Protein AF-A0AA51RF65-F1 (afdb_monomer_lite)

Secondary structure (DSSP, 8-state):
-HHHHHHHHHHHHHIIIII--TT-HHHHHHHHHHHHHHHHHHHHTTPPPPHHHHHHHHHHHHHHHHT------THHHHHHHHHHHHHTT--TTTS-HHHHHHTTTTTSS----HHHHHHHHHHHHTTT--GGGGG--

Foldseek 3Di:
DLVVLLVVLLVLLLCLQPPDDPVPVVVNVVSVVVNVVSVVVNVVVPDDDDPVRVVVSVVVSVVSNPPRDPPDDPVVVLVLVCVVCVVVVHHSPPDQPQRCVVVVVVVVDDPDPVVSVVVVVVVCVVDVPDPVVSNPD

Sequence (137 aa):
MKYIAVMIMGVLLITISYLTFRYESSLLIGQFLTLFALYLFLAFQKKEFSLNEIITFGILFRLLLLLLTPNLSEDVYRFLWDGKLWWEGIDAYAFLPSEIAKENILKSRVIYSTQFTQLLQHLSTIKSIDFCYWRNT

Organism: NCBI:txid3059078

Radius of gyration: 22.81 Å; chains: 1; bounding box: 46×24×64 Å

Structure (mmCIF, N/CA/C/O backbone):
data_AF-A0AA51RF65-F1
#
_entry.id   AF-A0AA51RF65-F1
#
loop_
_atom_site.group_PDB
_atom_site.id
_atom_site.type_symbol
_atom_site.label_atom_id
_atom_site.label_alt_id
_atom_site.label_comp_id
_atom_site.label_asym_id
_atom_site.label_entity_id
_atom_site.label_seq_id
_atom_site.pdbx_PDB_ins_code
_atom_site.Cartn_x
_atom_site.Cartn_y
_atom_site.Cartn_z
_atom_site.occupancy
_atom_site.B_iso_or_equiv
_atom_site.auth_seq_id
_atom_site.auth_comp_id
_atom_site.auth_asym_id
_atom_site.auth_atom_id
_atom_site.pdbx_PDB_model_num
ATOM 1 N N . MET A 1 1 ? -15.220 7.821 16.987 1.00 76.06 1 MET A N 1
ATOM 2 C CA . MET A 1 1 ? -13.736 7.809 16.937 1.00 76.06 1 MET A CA 1
ATOM 3 C C . MET A 1 1 ? -13.162 6.635 16.148 1.00 76.06 1 MET A C 1
ATOM 5 O O . MET A 1 1 ? -12.458 6.910 15.190 1.00 76.06 1 MET A O 1
ATOM 9 N N . LYS A 1 2 ? -13.471 5.358 16.463 1.00 83.00 2 LYS A N 1
ATOM 10 C CA . LYS A 1 2 ? -12.872 4.209 15.740 1.00 83.00 2 LYS A CA 1
ATOM 11 C C . LYS A 1 2 ? -13.154 4.212 14.227 1.00 83.00 2 LYS A C 1
ATOM 13 O O . LYS A 1 2 ? -12.225 4.116 13.441 1.00 83.00 2 LYS A O 1
ATOM 18 N N . TYR A 1 3 ? -14.403 4.448 13.821 1.00 88.50 3 TYR A N 1
ATOM 19 C CA . TYR A 1 3 ? -14.783 4.479 12.401 1.00 88.50 3 TYR A CA 1
ATOM 20 C C . TYR A 1 3 ? -14.183 5.656 11.625 1.00 88.50 3 TYR A C 1
ATOM 22 O O . TYR A 1 3 ? -13.891 5.516 10.446 1.00 88.50 3 TYR A O 1
ATOM 30 N N . ILE A 1 4 ? -13.948 6.793 12.290 1.00 89.62 4 ILE A N 1
ATOM 31 C CA . ILE A 1 4 ? -13.297 7.957 11.671 1.00 89.62 4 ILE A CA 1
ATOM 32 C C . ILE A 1 4 ? -11.849 7.601 11.322 1.00 89.62 4 ILE A C 1
ATOM 34 O O . ILE A 1 4 ? -11.412 7.849 10.207 1.00 89.62 4 ILE A O 1
ATOM 38 N N . ALA A 1 5 ? -11.124 6.952 12.239 1.00 89.81 5 ALA A N 1
ATOM 39 C CA . ALA A 1 5 ? -9.766 6.487 11.965 1.00 89.81 5 ALA A CA 1
ATOM 40 C C . ALA A 1 5 ? -9.731 5.455 10.823 1.00 89.81 5 ALA A C 1
ATOM 42 O O . ALA A 1 5 ? -8.893 5.567 9.936 1.00 89.81 5 ALA A O 1
ATOM 43 N N . VAL A 1 6 ? -10.680 4.510 10.790 1.00 91.44 6 VAL A N 1
ATOM 44 C CA . VAL A 1 6 ? -10.806 3.534 9.688 1.00 91.44 6 VAL A CA 1
ATOM 45 C C . VAL A 1 6 ? -11.099 4.226 8.351 1.00 91.44 6 VAL A C 1
ATOM 47 O O . VAL A 1 6 ? -10.500 3.875 7.338 1.00 91.44 6 VAL A O 1
ATOM 50 N N . MET A 1 7 ? -11.963 5.244 8.337 1.00 92.00 7 MET A N 1
ATOM 51 C CA . MET A 1 7 ? -12.232 6.038 7.135 1.00 92.00 7 MET A CA 1
ATOM 52 C C . MET A 1 7 ? -10.971 6.769 6.651 1.00 92.00 7 MET A C 1
ATOM 54 O O . MET A 1 7 ? -10.658 6.708 5.465 1.00 92.00 7 MET A O 1
ATOM 58 N N . ILE A 1 8 ? -10.218 7.404 7.558 1.00 93.19 8 ILE A N 1
ATOM 59 C CA . ILE A 1 8 ? -8.952 8.079 7.226 1.00 93.19 8 ILE A CA 1
ATOM 60 C C . ILE A 1 8 ? -7.940 7.077 6.655 1.00 93.19 8 ILE A C 1
ATOM 62 O O . ILE A 1 8 ? -7.291 7.374 5.655 1.00 93.19 8 ILE A O 1
ATOM 66 N N . MET A 1 9 ? -7.838 5.875 7.233 1.00 92.69 9 MET A N 1
ATOM 67 C CA . MET A 1 9 ? -6.989 4.809 6.689 1.00 92.69 9 MET A CA 1
ATOM 68 C C . MET A 1 9 ? -7.407 4.418 5.267 1.00 92.69 9 MET A C 1
ATOM 70 O O . MET A 1 9 ? -6.546 4.258 4.407 1.00 92.69 9 MET A O 1
ATOM 74 N N . GLY A 1 10 ? -8.712 4.315 4.999 1.00 92.38 10 GLY A N 1
ATOM 75 C CA . GLY A 1 10 ? -9.233 4.055 3.656 1.00 92.38 10 GLY A CA 1
ATOM 76 C C . GLY A 1 10 ? -8.850 5.141 2.649 1.00 92.38 10 GLY A C 1
ATOM 77 O O . GLY A 1 10 ? -8.385 4.825 1.557 1.00 92.38 10 GLY A O 1
ATOM 78 N N . VAL A 1 11 ? -8.972 6.416 3.031 1.00 92.50 11 VAL A N 1
ATOM 79 C CA . VAL A 1 11 ? -8.550 7.546 2.185 1.00 92.50 11 VAL A CA 1
ATOM 80 C C . VAL A 1 11 ? -7.047 7.489 1.914 1.00 92.50 11 VAL A C 1
ATOM 82 O O . VAL A 1 11 ? -6.645 7.591 0.760 1.00 92.50 11 VAL A O 1
ATOM 85 N N . LEU A 1 12 ? -6.222 7.254 2.938 1.00 92.62 12 LEU A N 1
ATOM 86 C CA . LEU A 1 12 ? -4.769 7.130 2.779 1.00 92.62 12 LEU A CA 1
ATOM 87 C C . LEU A 1 12 ? -4.376 5.958 1.869 1.00 92.62 12 LEU A C 1
ATOM 89 O O . LEU A 1 12 ? -3.467 6.088 1.052 1.00 92.62 12 LEU A O 1
ATOM 93 N N . LEU A 1 13 ? -5.079 4.825 1.963 1.00 91.62 13 LEU A N 1
ATOM 94 C CA . LEU A 1 13 ? -4.869 3.687 1.065 1.00 91.62 13 LEU A CA 1
ATOM 95 C C . LEU A 1 13 ? -5.178 4.055 -0.390 1.00 91.62 13 LEU A C 1
ATOM 97 O O . LEU A 1 13 ? -4.408 3.696 -1.281 1.00 91.62 13 LEU A O 1
ATOM 101 N N . ILE A 1 14 ? -6.253 4.807 -0.638 1.00 90.06 14 ILE A N 1
ATOM 102 C CA . ILE A 1 14 ? -6.584 5.310 -1.978 1.00 90.06 14 ILE A CA 1
ATOM 103 C C . ILE A 1 14 ? -5.501 6.281 -2.465 1.00 90.06 14 ILE A C 1
ATOM 105 O O . ILE A 1 14 ? -5.027 6.137 -3.590 1.00 90.06 14 ILE A O 1
ATOM 109 N N . THR A 1 15 ? -5.058 7.234 -1.638 1.00 90.31 15 THR A N 1
ATOM 110 C CA . THR A 1 15 ? -4.041 8.209 -2.065 1.00 90.31 15 THR A CA 1
ATOM 111 C C . THR A 1 15 ? -2.717 7.530 -2.404 1.00 90.31 15 THR A C 1
ATOM 113 O O . THR A 1 15 ? -2.166 7.802 -3.467 1.00 90.31 15 THR A O 1
ATOM 116 N N . ILE A 1 16 ? -2.252 6.594 -1.564 1.00 90.25 16 ILE A N 1
ATOM 117 C CA . ILE A 1 16 ? -1.022 5.822 -1.815 1.00 90.25 16 ILE A CA 1
ATOM 118 C C . ILE A 1 16 ? -1.136 5.048 -3.129 1.00 90.25 16 ILE A C 1
ATOM 120 O O . ILE A 1 16 ? -0.175 4.963 -3.886 1.00 90.25 16 ILE A O 1
ATOM 124 N N . SER A 1 17 ? -2.308 4.473 -3.392 1.00 86.25 17 SER A N 1
ATOM 125 C CA . SER A 1 17 ? -2.476 3.560 -4.517 1.00 86.25 17 SER A CA 1
ATOM 126 C C . SER A 1 17 ? -2.656 4.271 -5.859 1.00 86.25 17 SER A C 1
ATOM 128 O O . SER A 1 17 ? -2.125 3.804 -6.863 1.00 86.25 17 SER A O 1
ATOM 130 N N . TYR A 1 18 ? -3.398 5.383 -5.890 1.00 84.56 18 TYR A N 1
ATOM 131 C CA . TYR A 1 18 ? -3.782 6.055 -7.139 1.00 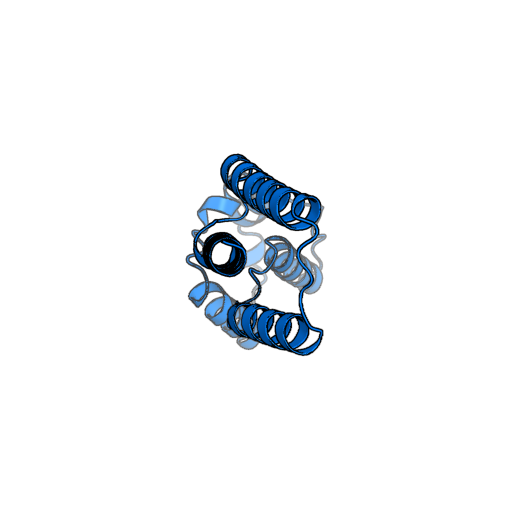84.56 18 TYR A CA 1
ATOM 132 C C . TYR A 1 18 ? -3.039 7.366 -7.401 1.00 84.56 18 TYR A C 1
ATOM 134 O O . TYR A 1 18 ? -2.865 7.735 -8.559 1.00 84.56 18 TYR A O 1
ATOM 142 N N . LEU A 1 19 ? -2.641 8.093 -6.353 1.00 84.94 19 LEU A N 1
ATOM 143 C CA . LEU A 1 19 ? -2.134 9.463 -6.485 1.00 84.94 19 LEU A CA 1
ATOM 144 C C . LEU A 1 19 ? -0.634 9.578 -6.219 1.00 84.94 19 LEU A C 1
ATOM 146 O O . LEU A 1 19 ? -0.022 10.552 -6.646 1.00 84.94 19 LEU A O 1
ATOM 150 N N . THR A 1 20 ? -0.037 8.616 -5.519 1.00 85.12 20 THR A N 1
ATOM 151 C CA . THR A 1 20 ? 1.375 8.683 -5.142 1.00 85.12 20 THR A CA 1
ATOM 152 C C . THR A 1 20 ? 2.228 7.810 -6.053 1.00 85.12 20 THR A C 1
ATOM 154 O O . THR A 1 20 ? 2.101 6.586 -6.098 1.00 85.12 20 THR A O 1
ATOM 157 N N . PHE A 1 21 ? 3.138 8.450 -6.785 1.00 82.31 21 PHE A N 1
ATOM 158 C CA . PHE A 1 21 ? 4.095 7.747 -7.627 1.00 82.31 21 PHE A CA 1
ATOM 159 C C . PHE A 1 21 ? 5.197 7.079 -6.798 1.00 82.31 21 PHE A C 1
ATOM 161 O O . PHE A 1 21 ? 5.626 7.585 -5.763 1.00 82.31 21 PHE A O 1
ATOM 168 N N . ARG A 1 22 ? 5.713 5.947 -7.295 1.00 77.19 22 ARG A N 1
ATOM 169 C CA . ARG A 1 22 ? 6.734 5.137 -6.603 1.00 77.19 22 ARG A CA 1
ATOM 170 C C . ARG A 1 22 ? 8.058 5.864 -6.354 1.00 77.19 22 ARG A C 1
ATOM 172 O O . ARG A 1 22 ? 8.760 5.501 -5.421 1.00 77.19 22 ARG A O 1
ATOM 179 N N . TYR A 1 23 ? 8.403 6.851 -7.181 1.00 81.50 23 TYR A N 1
ATOM 180 C CA . TYR A 1 23 ? 9.652 7.603 -7.039 1.00 81.50 23 TYR A CA 1
ATOM 181 C C . TYR A 1 23 ? 9.577 8.682 -5.944 1.00 81.50 23 TYR A C 1
ATOM 183 O O . TYR A 1 23 ? 10.611 9.191 -5.517 1.00 81.50 23 TYR A O 1
ATOM 191 N N . GLU A 1 24 ? 8.380 9.025 -5.450 1.00 84.88 24 GLU A N 1
ATOM 192 C CA . GLU A 1 24 ? 8.193 9.999 -4.368 1.00 84.88 24 GLU A CA 1
ATOM 193 C C . GLU A 1 24 ? 8.384 9.343 -2.992 1.00 84.88 24 GLU A C 1
ATOM 195 O O . GLU A 1 24 ? 7.503 9.353 -2.128 1.00 84.88 24 GLU A O 1
ATOM 200 N N . SER A 1 25 ? 9.565 8.759 -2.779 1.00 86.19 25 SER A N 1
ATOM 201 C CA . SER A 1 25 ? 9.889 7.942 -1.603 1.00 86.19 25 SER A CA 1
ATOM 202 C C . SER A 1 25 ? 9.616 8.657 -0.278 1.00 86.19 25 SER A C 1
ATOM 204 O O . SER A 1 25 ? 9.086 8.051 0.649 1.00 86.19 25 SER A O 1
ATOM 206 N N . SER A 1 26 ? 9.914 9.957 -0.185 1.00 91.62 26 SER A N 1
ATOM 207 C CA . SER A 1 26 ? 9.662 10.749 1.027 1.00 91.62 26 SER A CA 1
ATOM 208 C C . SER A 1 26 ? 8.171 10.839 1.365 1.00 91.62 26 SER A C 1
ATOM 210 O O . SER A 1 26 ? 7.792 10.688 2.529 1.00 91.62 26 SER A O 1
ATOM 212 N N . LEU A 1 27 ? 7.319 11.047 0.354 1.00 91.06 27 LEU A N 1
ATOM 213 C CA . LEU A 1 27 ? 5.869 11.120 0.532 1.00 91.06 27 LEU A CA 1
ATOM 214 C C . LEU A 1 27 ? 5.299 9.751 0.918 1.00 91.06 27 LEU A C 1
ATOM 216 O O . LEU A 1 27 ? 4.518 9.663 1.866 1.00 91.06 27 LEU A O 1
ATOM 220 N N . LEU A 1 28 ? 5.754 8.685 0.253 1.00 90.75 28 LEU A N 1
ATOM 221 C CA . LEU A 1 28 ? 5.362 7.307 0.564 1.00 90.75 28 LEU A CA 1
ATOM 222 C C . LEU A 1 28 ? 5.703 6.922 2.004 1.00 90.75 28 LEU A C 1
ATOM 224 O O . LEU A 1 28 ? 4.855 6.382 2.714 1.00 90.75 28 LEU A O 1
ATOM 228 N N . ILE A 1 29 ? 6.919 7.239 2.459 1.00 94.50 29 ILE A N 1
ATOM 229 C CA . ILE A 1 29 ? 7.337 6.989 3.843 1.00 94.50 29 ILE A CA 1
ATOM 230 C C . ILE A 1 29 ? 6.429 7.752 4.813 1.00 94.50 29 ILE A C 1
ATOM 232 O O . ILE A 1 29 ? 5.937 7.163 5.774 1.00 94.50 29 ILE A O 1
ATOM 236 N N . GLY A 1 30 ? 6.150 9.033 4.551 1.00 95.94 30 GLY A N 1
ATOM 237 C CA . GLY A 1 30 ? 5.263 9.840 5.394 1.00 95.94 30 GLY A CA 1
ATOM 238 C C . GLY A 1 30 ? 3.843 9.270 5.494 1.00 95.94 30 GLY A C 1
ATOM 239 O O . GLY A 1 30 ? 3.290 9.142 6.591 1.00 95.94 30 GLY A O 1
ATOM 240 N N . GLN A 1 31 ? 3.262 8.869 4.363 1.00 94.00 31 GLN A N 1
ATOM 241 C CA . GLN A 1 31 ? 1.933 8.253 4.313 1.00 94.00 31 GLN A CA 1
ATOM 242 C C . GLN A 1 31 ? 1.906 6.894 5.030 1.00 94.00 31 GLN A C 1
ATOM 244 O O . GLN A 1 31 ? 0.971 6.613 5.783 1.00 94.00 31 GLN A O 1
ATOM 249 N N . PHE A 1 32 ? 2.949 6.075 4.864 1.00 93.88 32 PHE A N 1
ATOM 250 C CA . PHE A 1 32 ? 3.066 4.778 5.531 1.00 93.88 32 PHE A CA 1
ATOM 251 C C . PHE A 1 32 ? 3.220 4.922 7.050 1.00 93.88 32 PHE A C 1
ATOM 253 O O . PHE A 1 32 ? 2.529 4.242 7.810 1.00 93.88 32 PHE A O 1
ATOM 260 N N . LEU A 1 33 ? 4.058 5.856 7.511 1.00 96.81 33 LEU A N 1
ATOM 261 C CA . LEU A 1 33 ? 4.195 6.176 8.935 1.00 96.81 33 LEU A CA 1
ATOM 262 C C . LEU A 1 33 ? 2.878 6.684 9.528 1.00 96.81 33 LEU A C 1
ATOM 264 O O . LEU A 1 33 ? 2.527 6.317 10.648 1.00 96.81 33 LEU A O 1
ATOM 268 N N . THR A 1 34 ? 2.117 7.472 8.765 1.00 95.38 34 THR A N 1
ATOM 269 C CA . THR A 1 34 ? 0.798 7.957 9.190 1.00 95.38 34 THR A CA 1
ATOM 270 C C . THR A 1 34 ? -0.197 6.804 9.344 1.00 95.38 34 THR A C 1
ATOM 272 O O . THR A 1 34 ? -0.889 6.719 10.361 1.00 95.38 34 THR A O 1
ATOM 275 N N . LEU A 1 35 ? -0.242 5.871 8.386 1.00 94.75 35 LEU A N 1
ATOM 276 C CA . LEU A 1 35 ? -1.049 4.651 8.498 1.00 94.75 35 LEU A CA 1
ATOM 277 C C . LEU A 1 35 ? -0.650 3.814 9.717 1.00 94.75 35 LEU A C 1
ATOM 279 O O . LEU A 1 35 ? -1.518 3.347 10.458 1.00 94.75 35 LEU A O 1
ATOM 283 N N . PHE A 1 36 ? 0.653 3.662 9.954 1.00 95.06 36 PHE A N 1
ATOM 284 C CA . PHE A 1 36 ? 1.164 2.918 11.100 1.00 95.06 36 PHE A CA 1
ATOM 285 C C . PHE A 1 36 ? 0.791 3.584 12.433 1.00 95.06 36 PHE A C 1
ATOM 287 O O . PHE A 1 36 ? 0.340 2.910 13.359 1.00 95.06 36 PHE A O 1
ATOM 294 N N . ALA A 1 37 ? 0.888 4.911 12.520 1.00 94.44 37 ALA A N 1
ATOM 295 C CA . ALA A 1 37 ? 0.467 5.666 13.696 1.00 94.44 37 ALA A CA 1
ATOM 296 C C . ALA A 1 37 ? -1.043 5.525 13.970 1.00 94.44 37 ALA A C 1
ATOM 298 O O . ALA A 1 37 ? -1.441 5.329 15.119 1.00 94.44 37 ALA A O 1
ATOM 299 N N . LEU A 1 38 ? -1.887 5.559 12.930 1.00 92.56 38 LEU A N 1
ATOM 300 C CA . LEU A 1 38 ? -3.335 5.335 13.056 1.00 92.56 38 LEU A CA 1
ATOM 301 C C . LEU A 1 38 ? -3.664 3.912 13.522 1.00 92.56 38 LEU A C 1
ATOM 303 O O . LEU A 1 38 ? -4.545 3.730 14.367 1.00 92.56 38 LEU A O 1
ATOM 307 N N . TYR A 1 39 ? -2.934 2.916 13.016 1.00 91.31 39 TYR A N 1
ATOM 308 C CA . TYR A 1 39 ? -3.033 1.538 13.489 1.00 91.31 39 TYR A CA 1
ATOM 309 C C . TYR A 1 39 ? -2.697 1.435 14.984 1.00 91.31 39 TYR A C 1
ATOM 311 O O . TYR A 1 39 ? -3.501 0.904 15.753 1.00 91.31 39 TYR A O 1
ATOM 319 N N . LEU A 1 40 ? -1.562 1.999 15.417 1.00 93.00 40 LEU A N 1
ATOM 320 C CA . LEU A 1 40 ? -1.174 2.003 16.830 1.00 93.00 40 LEU A CA 1
ATOM 321 C C . LEU A 1 40 ? -2.215 2.716 17.699 1.00 93.00 40 LEU A C 1
ATOM 323 O O . LEU A 1 40 ? -2.610 2.196 18.741 1.00 93.00 40 LEU A O 1
ATOM 327 N N . PHE A 1 41 ? -2.721 3.867 17.254 1.00 91.12 41 PHE A N 1
ATOM 328 C CA . PHE A 1 41 ? -3.771 4.606 17.955 1.00 91.12 41 PHE A CA 1
ATOM 329 C C . PHE A 1 41 ? -5.041 3.767 18.172 1.00 91.12 41 PHE A C 1
ATOM 331 O O . PHE A 1 41 ? -5.638 3.814 19.250 1.00 91.12 41 PHE A O 1
ATOM 338 N N . LEU A 1 42 ? -5.455 2.980 17.175 1.00 89.19 42 LEU A N 1
ATOM 339 C CA . LEU A 1 42 ? -6.587 2.061 17.308 1.00 89.19 42 LEU A CA 1
ATOM 340 C C . LEU A 1 42 ? -6.271 0.882 18.235 1.00 89.19 42 LEU A C 1
ATOM 342 O O . LEU A 1 42 ? -7.112 0.538 19.069 1.00 89.19 42 LEU A O 1
ATOM 346 N N . ALA A 1 43 ? -5.064 0.318 18.144 1.00 88.38 43 ALA A N 1
ATOM 347 C CA . ALA A 1 43 ? -4.615 -0.781 18.997 1.00 88.38 43 ALA A CA 1
ATOM 348 C C . ALA A 1 43 ? -4.581 -0.384 20.486 1.00 88.38 43 ALA A C 1
ATOM 350 O O . ALA A 1 43 ? -5.054 -1.132 21.343 1.00 88.38 43 ALA A O 1
ATOM 351 N N . PHE A 1 44 ? -4.109 0.826 20.805 1.00 89.12 44 PHE A N 1
ATOM 352 C CA . PHE A 1 44 ? -4.041 1.318 22.185 1.00 89.12 44 PHE A CA 1
ATOM 353 C C . PHE A 1 44 ? -5.406 1.630 22.804 1.00 89.12 44 PHE A C 1
ATOM 355 O O . PHE A 1 44 ? -5.541 1.575 24.025 1.00 89.12 44 PHE A O 1
ATOM 362 N N . GLN A 1 45 ? -6.438 1.908 22.001 1.00 84.12 45 GLN A N 1
ATOM 363 C CA . GLN A 1 45 ? -7.778 2.153 22.540 1.00 84.12 45 GLN A CA 1
ATOM 364 C C . GLN A 1 45 ? -8.468 0.892 23.075 1.00 84.12 45 GLN A C 1
ATOM 366 O O . GLN A 1 45 ? -9.535 1.029 23.673 1.00 84.12 45 GLN A O 1
ATOM 371 N N . LYS A 1 46 ? -7.898 -0.311 22.868 1.00 72.38 46 LYS A N 1
ATOM 372 C CA . LYS A 1 46 ? -8.483 -1.609 23.269 1.00 72.38 46 LYS A CA 1
ATOM 373 C C . LYS A 1 46 ? -9.968 -1.735 22.896 1.00 72.38 46 LYS A C 1
ATOM 375 O O . LYS A 1 46 ? -10.752 -2.359 23.603 1.00 72.38 46 LYS A O 1
ATOM 380 N N . LYS A 1 47 ? -10.376 -1.085 21.804 1.00 70.31 47 LYS A N 1
ATOM 381 C CA . LYS A 1 47 ? -11.757 -1.124 21.333 1.00 70.31 47 LYS A CA 1
ATOM 382 C C . LYS A 1 47 ? -11.939 -2.380 20.520 1.00 70.31 47 LYS A C 1
ATOM 384 O O . LYS A 1 47 ? -11.262 -2.565 19.512 1.00 70.31 47 LYS A O 1
ATOM 389 N N . GLU A 1 48 ? -12.878 -3.203 20.947 1.00 79.38 48 GLU A N 1
ATOM 390 C CA . GLU A 1 48 ? -13.191 -4.413 20.217 1.00 79.38 48 GLU A CA 1
ATOM 391 C C . GLU A 1 48 ? -13.881 -4.060 18.895 1.00 79.38 48 GLU A C 1
ATOM 393 O O . GLU A 1 48 ? -14.798 -3.224 18.811 1.00 79.38 48 GLU A O 1
ATOM 398 N N . PHE A 1 49 ? -13.369 -4.675 17.836 1.00 84.62 49 PHE A N 1
ATOM 399 C CA . PHE A 1 49 ? -14.062 -4.788 16.570 1.00 84.62 49 PHE A CA 1
ATOM 400 C C . PHE A 1 49 ? -14.745 -6.147 16.553 1.00 84.62 49 PHE A C 1
ATOM 402 O O . PHE A 1 49 ? -14.124 -7.163 16.864 1.00 84.62 49 PHE A O 1
ATOM 409 N N . SER A 1 50 ? -16.020 -6.170 16.182 1.00 89.62 50 SER A N 1
ATOM 410 C CA . SER A 1 50 ? -16.689 -7.442 15.920 1.00 89.62 50 SER A CA 1
ATOM 411 C C . SER A 1 50 ? -16.079 -8.100 14.678 1.00 89.62 50 SER A C 1
ATOM 413 O O . SER A 1 50 ? -15.620 -7.414 13.761 1.00 89.62 50 SER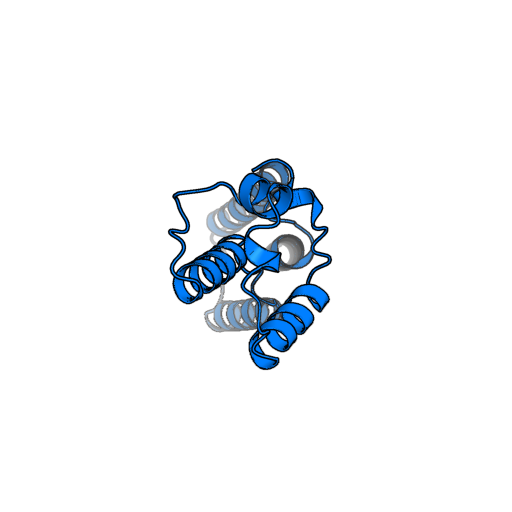 A O 1
ATOM 415 N N . LEU A 1 51 ? -16.111 -9.433 14.605 1.00 90.12 51 LEU A N 1
ATOM 416 C CA . LEU A 1 51 ? -15.627 -10.161 13.424 1.00 90.12 51 LEU A CA 1
ATOM 417 C C . LEU A 1 51 ? -16.310 -9.684 12.133 1.00 90.12 51 LEU A C 1
ATOM 419 O O . LEU A 1 51 ? -15.647 -9.521 11.110 1.00 90.12 51 LEU A O 1
ATOM 423 N N . ASN A 1 52 ? -17.607 -9.376 12.200 1.00 92.69 52 ASN A N 1
ATOM 424 C CA . ASN A 1 52 ? -18.366 -8.856 11.063 1.00 92.69 52 ASN A CA 1
ATOM 425 C C . ASN A 1 52 ? -17.826 -7.502 10.579 1.00 92.69 52 ASN A C 1
ATOM 427 O O . ASN A 1 52 ? -17.718 -7.288 9.372 1.00 92.69 52 ASN A O 1
ATOM 431 N N . GLU A 1 53 ? -17.447 -6.601 11.493 1.00 90.88 53 GLU A N 1
ATOM 432 C CA . GLU A 1 53 ? -16.832 -5.316 11.135 1.00 90.88 53 GLU A CA 1
ATOM 433 C C . GLU A 1 53 ? -15.488 -5.528 10.432 1.00 90.88 53 GLU A C 1
ATOM 435 O O . GLU A 1 53 ? -15.245 -4.927 9.388 1.00 90.88 53 GLU A O 1
ATOM 440 N N . ILE A 1 54 ? -14.635 -6.409 10.965 1.00 90.00 54 ILE A N 1
ATOM 441 C CA . ILE A 1 54 ? -13.309 -6.692 10.395 1.00 90.00 54 ILE A CA 1
ATOM 442 C C . ILE A 1 54 ? -13.444 -7.251 8.976 1.00 90.00 54 ILE A C 1
ATOM 444 O O . ILE A 1 54 ? -12.776 -6.772 8.060 1.00 90.00 54 ILE A O 1
ATOM 448 N N . ILE A 1 55 ? -14.338 -8.224 8.781 1.00 93.94 55 ILE A N 1
ATOM 449 C CA . ILE A 1 55 ? -14.596 -8.823 7.466 1.00 93.94 55 ILE A CA 1
ATOM 450 C C . ILE A 1 55 ? -15.139 -7.768 6.497 1.00 93.94 55 ILE A C 1
ATOM 452 O O . ILE A 1 55 ? -14.644 -7.656 5.377 1.00 93.94 55 ILE A O 1
ATOM 456 N N . THR A 1 56 ? -16.105 -6.957 6.934 1.00 94.12 56 THR A N 1
ATOM 457 C CA . THR A 1 56 ? -16.712 -5.914 6.093 1.00 94.12 56 THR A CA 1
ATOM 458 C C . THR A 1 56 ? -15.673 -4.891 5.635 1.00 94.12 56 THR A C 1
ATOM 460 O O . THR A 1 56 ? -15.570 -4.616 4.439 1.00 94.12 56 THR A O 1
ATOM 463 N N . PHE A 1 57 ? -14.855 -4.364 6.552 1.00 91.75 57 PHE A N 1
ATOM 464 C CA . PHE A 1 57 ? -13.801 -3.410 6.197 1.00 91.75 57 PHE A CA 1
ATOM 465 C C . PHE A 1 57 ? -12.700 -4.049 5.347 1.00 91.75 57 PHE A C 1
ATOM 467 O O . PHE A 1 57 ? -12.228 -3.422 4.401 1.00 91.75 57 PHE A O 1
ATOM 474 N N . GLY A 1 58 ? -12.332 -5.302 5.627 1.00 90.06 58 GLY A N 1
ATOM 475 C CA . GLY A 1 58 ? -11.365 -6.047 4.825 1.00 90.06 58 GLY A CA 1
ATOM 476 C C . GLY A 1 58 ? -11.819 -6.216 3.375 1.00 90.06 58 GLY A C 1
ATOM 477 O O . GLY A 1 58 ? -11.039 -5.966 2.457 1.00 90.06 58 GLY A O 1
ATOM 478 N N . ILE A 1 59 ? -13.090 -6.572 3.157 1.00 93.69 59 ILE A N 1
ATOM 479 C CA . ILE A 1 59 ? -13.670 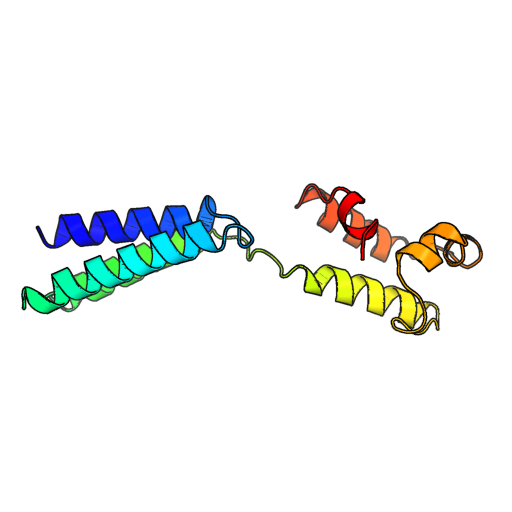-6.673 1.811 1.00 93.69 59 ILE A CA 1
ATOM 480 C C . ILE A 1 59 ? -13.701 -5.296 1.143 1.00 93.69 59 ILE A C 1
ATOM 482 O O . ILE A 1 59 ? -13.230 -5.174 0.015 1.00 93.69 59 ILE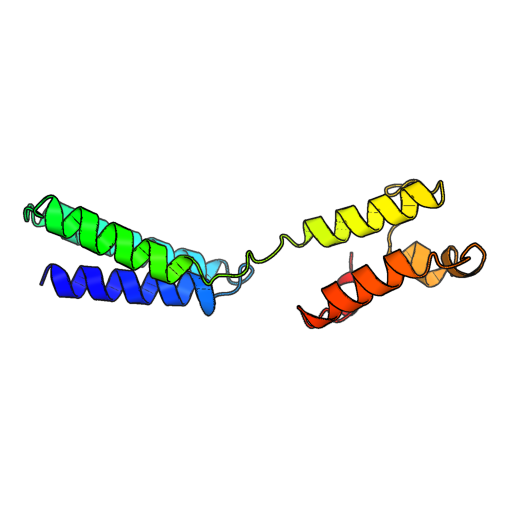 A O 1
ATOM 486 N N . LEU A 1 60 ? -14.183 -4.255 1.831 1.00 92.00 60 LEU A N 1
ATOM 487 C CA . LEU A 1 60 ? -14.241 -2.895 1.283 1.00 92.00 60 LEU A CA 1
ATOM 488 C C . LEU A 1 60 ? -12.866 -2.391 0.835 1.00 92.00 60 LEU A C 1
ATOM 490 O O . LEU A 1 60 ? -12.719 -1.946 -0.301 1.00 92.00 60 LEU A O 1
ATOM 494 N N . PHE A 1 61 ? -11.845 -2.508 1.686 1.00 90.12 61 PHE A N 1
ATOM 495 C CA . PHE A 1 61 ? -10.483 -2.118 1.321 1.00 90.12 61 PHE A CA 1
ATOM 496 C C . PHE A 1 61 ? -9.947 -2.938 0.156 1.00 90.12 61 PHE A C 1
ATOM 498 O O . PHE A 1 61 ? -9.276 -2.390 -0.713 1.00 90.12 61 PHE A O 1
ATOM 505 N N . ARG A 1 62 ? -10.282 -4.227 0.076 1.00 87.56 62 ARG A N 1
ATOM 506 C CA . ARG A 1 62 ? -9.852 -5.057 -1.048 1.00 87.56 62 ARG A CA 1
ATOM 507 C C . ARG A 1 62 ? -10.508 -4.632 -2.356 1.00 87.56 62 ARG A C 1
ATOM 509 O O . ARG A 1 62 ? -9.810 -4.531 -3.357 1.00 87.56 62 ARG A O 1
ATOM 516 N N . LEU A 1 63 ? -11.803 -4.321 -2.336 1.00 88.88 63 LEU A N 1
ATOM 517 C CA . LEU A 1 63 ? -12.527 -3.811 -3.502 1.00 88.88 63 LEU A CA 1
ATOM 518 C C . LEU A 1 63 ? -11.954 -2.475 -3.994 1.00 88.88 63 LEU A C 1
ATOM 520 O O . LEU A 1 63 ? -11.796 -2.301 -5.199 1.00 88.88 63 LEU A O 1
ATOM 524 N N . LEU A 1 64 ? -11.567 -1.573 -3.083 1.00 85.31 64 LEU A N 1
ATOM 525 C CA . LEU A 1 64 ? -10.915 -0.303 -3.442 1.00 85.31 64 LEU A CA 1
ATOM 526 C C . LEU A 1 64 ? -9.594 -0.504 -4.202 1.00 85.31 64 LEU A C 1
ATOM 528 O O . LEU A 1 64 ? -9.218 0.341 -5.016 1.00 85.31 64 LEU A O 1
ATOM 532 N N . LEU A 1 65 ? -8.903 -1.620 -3.952 1.00 82.25 65 LEU A N 1
ATOM 533 C CA . LEU A 1 65 ? -7.624 -1.947 -4.578 1.00 82.25 65 LEU A CA 1
ATOM 534 C C . LEU A 1 65 ? -7.761 -2.775 -5.870 1.00 82.25 65 LEU A C 1
ATOM 536 O O . LEU A 1 65 ? -6.801 -2.861 -6.628 1.00 82.25 65 LEU A O 1
ATOM 540 N N . LEU A 1 66 ? -8.917 -3.386 -6.156 1.00 81.62 66 LEU A N 1
ATOM 541 C CA . LEU A 1 66 ? -9.079 -4.270 -7.326 1.00 81.62 66 LEU A CA 1
ATOM 542 C C . LEU A 1 66 ? -8.968 -3.545 -8.672 1.00 81.62 66 LEU A C 1
ATOM 544 O O . LEU A 1 66 ? -8.608 -4.167 -9.666 1.00 81.62 66 LEU A O 1
ATOM 548 N N . LEU A 1 67 ? -9.280 -2.249 -8.709 1.00 74.06 67 LEU A N 1
ATOM 549 C CA . LEU A 1 67 ? -9.220 -1.438 -9.929 1.00 74.06 67 LEU A CA 1
ATOM 550 C C . LEU A 1 67 ? -7.821 -0.865 -10.197 1.00 74.06 67 LEU A C 1
ATOM 552 O O . LEU A 1 67 ? -7.631 -0.145 -11.175 1.00 74.06 67 LEU A O 1
ATOM 556 N N . LEU A 1 68 ? -6.837 -1.178 -9.350 1.00 69.44 68 LEU A N 1
ATOM 557 C CA . LEU A 1 68 ? -5.461 -0.761 -9.574 1.00 69.44 68 LEU A CA 1
ATOM 558 C C . LEU A 1 68 ? -4.842 -1.619 -10.665 1.00 69.44 68 LEU A C 1
ATOM 560 O O . LEU A 1 68 ? -4.527 -2.794 -10.462 1.00 69.44 68 LEU A O 1
ATOM 564 N N . THR A 1 69 ? -4.596 -1.000 -11.813 1.00 64.50 69 THR A N 1
ATOM 565 C CA . THR A 1 69 ? -3.666 -1.544 -12.793 1.00 64.50 69 THR A CA 1
ATOM 566 C C . THR A 1 69 ? -2.317 -1.704 -12.092 1.00 64.50 69 THR A C 1
ATOM 568 O O . THR A 1 69 ? -1.814 -0.726 -11.525 1.00 64.50 69 THR A O 1
ATOM 571 N N . PRO A 1 70 ? -1.709 -2.904 -12.079 1.00 58.38 70 PRO A N 1
ATOM 572 C CA . PRO A 1 70 ? -0.396 -3.066 -11.485 1.00 58.38 70 PRO A CA 1
ATOM 573 C C . PRO A 1 70 ? 0.542 -2.101 -12.200 1.00 58.38 70 PRO A C 1
ATOM 575 O O . PRO A 1 70 ? 0.715 -2.178 -13.415 1.00 58.38 70 PRO A O 1
ATOM 578 N N . ASN A 1 71 ? 1.119 -1.157 -11.456 1.00 59.41 71 ASN A N 1
ATOM 579 C CA . ASN A 1 71 ? 2.155 -0.293 -11.994 1.00 59.41 71 ASN A CA 1
ATOM 580 C C . ASN A 1 71 ? 3.327 -1.227 -12.332 1.00 59.41 71 ASN A C 1
ATOM 582 O O . ASN A 1 71 ? 4.032 -1.694 -11.427 1.00 59.41 71 ASN A O 1
ATOM 586 N N . LEU A 1 72 ? 3.422 -1.625 -13.608 1.00 58.22 72 LEU A N 1
ATOM 587 C CA . LEU A 1 72 ? 4.462 -2.519 -14.105 1.00 58.22 72 LEU A CA 1
ATOM 588 C C . LEU A 1 72 ? 5.793 -1.968 -13.609 1.00 58.22 72 LEU A C 1
ATOM 590 O O . LEU A 1 72 ? 6.053 -0.768 -13.751 1.00 58.22 72 LEU A O 1
ATOM 594 N N . SER A 1 73 ? 6.599 -2.832 -12.985 1.00 65.50 73 SER A N 1
ATOM 595 C CA . SER A 1 73 ? 7.976 -2.452 -12.689 1.00 65.50 73 SER A CA 1
ATOM 596 C C . SER A 1 73 ? 8.628 -2.000 -13.990 1.00 65.50 73 SER A C 1
ATOM 598 O O . SER A 1 73 ? 8.361 -2.570 -15.053 1.00 65.50 73 SER A O 1
ATOM 600 N N . GLU A 1 74 ? 9.487 -0.990 -13.906 1.00 63.88 74 GLU A N 1
ATOM 601 C CA . GLU A 1 74 ? 10.276 -0.530 -15.052 1.00 63.88 74 GLU A CA 1
ATOM 602 C C . GLU A 1 74 ? 11.102 -1.679 -15.661 1.00 63.88 74 GLU A C 1
ATOM 604 O O . GLU A 1 74 ? 11.404 -1.677 -16.852 1.00 63.88 74 GLU A O 1
ATOM 609 N N . ASP A 1 75 ? 11.352 -2.726 -14.871 1.00 71.38 75 ASP A N 1
ATOM 610 C CA . ASP A 1 75 ? 12.045 -3.951 -15.267 1.00 71.38 75 ASP A CA 1
ATOM 611 C C . ASP A 1 75 ? 11.340 -4.746 -16.375 1.00 71.38 75 ASP A C 1
ATOM 613 O O . ASP A 1 75 ? 12.011 -5.436 -17.135 1.00 71.38 75 ASP A O 1
ATOM 617 N N . VAL A 1 76 ? 10.013 -4.639 -16.532 1.00 71.94 76 VAL A N 1
ATOM 618 C CA . VAL A 1 76 ? 9.310 -5.343 -17.624 1.00 71.94 76 VAL A CA 1
ATOM 619 C C . VAL A 1 76 ? 9.756 -4.818 -18.988 1.00 71.94 76 VAL A C 1
ATOM 621 O O . VAL A 1 76 ? 9.943 -5.599 -19.918 1.00 71.94 76 VAL A O 1
ATOM 624 N N . TYR A 1 77 ? 9.985 -3.509 -19.107 1.00 71.62 77 TYR A N 1
ATOM 625 C CA . TYR A 1 77 ? 10.483 -2.913 -20.347 1.00 71.62 77 TYR A CA 1
ATOM 626 C C . TYR A 1 77 ? 11.919 -3.339 -20.635 1.00 71.62 77 TYR A C 1
ATOM 628 O O . TYR A 1 77 ? 12.259 -3.582 -21.791 1.00 71.62 77 TYR A O 1
ATOM 636 N N . ARG A 1 78 ? 12.732 -3.492 -19.583 1.00 75.44 78 ARG A N 1
ATOM 637 C CA . ARG A 1 78 ? 14.083 -4.042 -19.700 1.00 75.44 78 ARG A CA 1
ATOM 638 C C . ARG A 1 78 ? 14.048 -5.480 -20.207 1.00 75.44 78 ARG A C 1
ATOM 640 O O . ARG A 1 78 ? 14.710 -5.779 -21.185 1.00 75.44 78 ARG A O 1
ATOM 647 N N . PHE A 1 79 ? 13.191 -6.334 -19.653 1.00 78.81 79 PHE A N 1
ATOM 648 C CA . PHE A 1 79 ? 13.068 -7.717 -20.127 1.00 78.81 79 PHE A CA 1
ATOM 649 C C . PHE A 1 79 ? 12.549 -7.827 -21.564 1.00 78.81 79 PHE A C 1
ATOM 651 O O . PHE A 1 79 ? 12.990 -8.696 -22.313 1.00 78.81 79 PHE A O 1
ATOM 658 N N . LEU A 1 80 ? 11.639 -6.942 -21.978 1.00 75.38 80 LEU A N 1
ATOM 659 C CA . LEU A 1 80 ? 11.197 -6.878 -23.375 1.00 75.38 80 LEU A CA 1
ATOM 660 C C . LEU A 1 80 ? 12.333 -6.453 -24.313 1.00 75.38 80 LEU A C 1
ATOM 662 O O . LEU A 1 80 ? 12.436 -6.965 -25.429 1.00 75.38 80 LEU A O 1
ATOM 666 N N . TRP A 1 81 ? 13.180 -5.528 -23.865 1.00 71.50 81 TRP A N 1
ATOM 667 C CA . TRP A 1 81 ? 14.364 -5.097 -24.598 1.00 71.50 81 TRP A CA 1
ATOM 668 C C . TRP A 1 81 ? 15.415 -6.210 -24.690 1.00 71.50 81 TRP A C 1
ATOM 670 O O . TRP A 1 81 ? 15.865 -6.527 -25.790 1.00 71.50 81 TRP A O 1
ATOM 680 N N . ASP A 1 82 ? 15.724 -6.869 -23.575 1.00 78.50 82 ASP A N 1
ATOM 681 C CA . ASP A 1 82 ? 16.677 -7.980 -23.518 1.00 78.50 82 ASP A CA 1
ATOM 682 C C . ASP A 1 82 ? 16.208 -9.152 -24.395 1.00 78.50 82 ASP A C 1
ATOM 684 O O . ASP A 1 82 ? 16.993 -9.723 -25.150 1.00 78.50 82 ASP A O 1
ATOM 688 N N . GLY A 1 83 ? 14.904 -9.458 -24.391 1.00 79.94 83 GLY A N 1
ATOM 689 C CA . GLY A 1 83 ? 14.313 -10.466 -25.275 1.00 79.94 83 GLY A CA 1
ATOM 690 C C . GLY A 1 83 ? 14.433 -10.111 -26.761 1.00 79.94 83 GLY A C 1
ATOM 691 O O . GLY A 1 83 ? 14.685 -10.988 -27.589 1.00 79.94 83 GLY A O 1
ATOM 692 N N . LYS A 1 84 ? 14.317 -8.822 -27.106 1.00 74.06 84 LYS A N 1
ATOM 693 C CA . LYS A 1 84 ? 14.551 -8.340 -28.473 1.00 74.06 84 LYS A CA 1
ATOM 694 C C . LYS A 1 84 ? 16.016 -8.511 -28.881 1.00 74.06 84 LYS A C 1
ATOM 696 O O . LYS A 1 84 ? 16.274 -8.959 -29.992 1.00 74.06 84 LYS A O 1
ATOM 701 N N . LEU A 1 85 ? 16.962 -8.167 -28.010 1.00 74.25 85 LEU A N 1
ATOM 702 C CA . LEU A 1 85 ? 18.391 -8.326 -28.298 1.00 74.25 85 LEU A CA 1
ATOM 703 C C . LEU A 1 85 ? 18.774 -9.800 -28.448 1.00 74.25 85 LEU A C 1
ATOM 705 O O . LEU A 1 85 ? 19.459 -10.155 -29.408 1.00 74.25 85 LEU A O 1
ATOM 709 N N . TRP A 1 86 ? 18.229 -10.667 -27.593 1.00 73.75 86 TRP A N 1
ATOM 710 C CA . TRP A 1 86 ? 18.435 -12.109 -27.681 1.00 73.75 86 TRP A CA 1
ATOM 711 C C . TRP A 1 86 ? 17.931 -12.698 -29.007 1.00 73.75 86 TRP A C 1
ATOM 713 O O . TRP A 1 86 ? 18.630 -13.500 -29.624 1.00 73.75 86 TRP A O 1
ATOM 723 N N . TRP A 1 87 ? 16.765 -12.254 -29.494 1.00 69.81 87 TRP A N 1
ATOM 724 C CA . TRP A 1 87 ? 16.227 -12.676 -30.796 1.00 69.81 87 TRP A CA 1
ATOM 725 C C . TRP A 1 87 ? 17.129 -12.277 -31.977 1.00 69.81 87 TRP A C 1
ATOM 727 O O . TRP A 1 87 ? 17.216 -12.996 -32.969 1.00 69.81 87 TRP A O 1
ATOM 737 N N . GLU A 1 88 ? 17.843 -11.158 -31.854 1.00 69.75 88 GLU A N 1
ATOM 738 C CA . GLU A 1 88 ? 18.808 -10.674 -32.850 1.00 69.75 88 GLU A CA 1
ATOM 739 C C . GLU A 1 88 ? 20.212 -11.298 -32.690 1.00 69.75 88 GLU A C 1
ATOM 741 O O . GLU A 1 88 ? 21.118 -11.005 -33.478 1.00 69.75 88 GLU A O 1
ATOM 746 N N . GLY A 1 89 ? 20.407 -12.164 -31.686 1.00 72.69 89 GLY A N 1
ATOM 747 C CA . GLY A 1 89 ? 21.699 -12.767 -31.349 1.00 72.69 89 GLY A CA 1
ATOM 748 C C . GLY A 1 89 ? 22.697 -11.777 -30.739 1.00 72.69 89 GLY A C 1
ATOM 749 O O . GLY A 1 89 ? 23.904 -12.001 -30.815 1.00 72.69 89 GLY A O 1
ATOM 750 N N . ILE A 1 90 ? 22.201 -10.671 -30.179 1.00 70.94 90 ILE A N 1
ATOM 751 C CA . ILE A 1 90 ? 22.991 -9.633 -29.515 1.00 70.94 90 ILE A CA 1
ATOM 752 C C . ILE A 1 90 ? 22.918 -9.875 -28.006 1.00 70.94 90 ILE A C 1
ATOM 754 O O . ILE A 1 90 ? 21.834 -10.031 -27.445 1.00 70.94 90 ILE A O 1
ATOM 758 N N . ASP A 1 91 ? 24.071 -9.894 -27.341 1.00 74.94 91 ASP A N 1
ATOM 759 C CA . ASP A 1 91 ? 24.121 -9.958 -25.882 1.00 74.94 91 ASP A CA 1
ATOM 760 C C . ASP A 1 91 ? 23.600 -8.641 -25.283 1.00 74.94 91 ASP A C 1
ATOM 762 O O . ASP A 1 91 ? 24.116 -7.559 -25.579 1.00 74.94 91 ASP A O 1
ATOM 766 N N . ALA A 1 92 ? 22.563 -8.742 -24.448 1.00 67.19 92 ALA A N 1
ATOM 767 C CA . ALA A 1 92 ? 21.881 -7.607 -23.836 1.00 67.19 92 ALA A CA 1
ATOM 768 C C . ALA A 1 92 ? 22.767 -6.793 -22.882 1.00 67.19 92 ALA A C 1
ATOM 770 O O . ALA A 1 92 ? 22.480 -5.624 -22.630 1.00 67.19 92 ALA A O 1
ATOM 771 N N . TYR A 1 93 ? 23.856 -7.384 -22.388 1.00 69.19 93 TYR A N 1
ATOM 772 C CA . TYR A 1 93 ? 24.790 -6.729 -21.471 1.00 69.19 93 TYR A CA 1
ATOM 773 C C . TYR A 1 93 ? 26.059 -6.223 -22.154 1.00 69.19 93 TYR A C 1
ATOM 775 O O . TYR A 1 93 ? 26.868 -5.554 -21.513 1.00 69.19 93 TYR A O 1
ATOM 783 N N . ALA A 1 94 ? 26.248 -6.535 -23.439 1.00 67.56 94 ALA A N 1
ATOM 784 C CA . ALA A 1 94 ? 27.450 -6.141 -24.166 1.00 67.56 94 ALA A CA 1
ATOM 785 C C . ALA A 1 94 ? 27.455 -4.659 -24.560 1.00 67.56 94 ALA A C 1
ATOM 787 O O . ALA A 1 94 ? 28.528 -4.094 -24.753 1.00 67.56 94 ALA A O 1
ATOM 788 N N . PHE A 1 95 ? 26.279 -4.037 -24.676 1.00 66.25 95 PHE A N 1
ATOM 789 C CA . PHE A 1 95 ? 26.139 -2.657 -25.134 1.00 66.25 95 PHE A CA 1
ATOM 790 C C . PHE A 1 95 ? 25.067 -1.925 -24.345 1.00 66.25 95 PHE A C 1
ATOM 792 O O . PHE A 1 95 ? 23.995 -2.475 -24.071 1.00 66.25 95 PHE A O 1
ATOM 799 N N . LEU A 1 96 ? 25.315 -0.650 -24.051 1.00 66.50 96 LEU A N 1
ATOM 800 C CA . LEU A 1 96 ? 24.266 0.194 -23.501 1.00 66.50 96 LEU A CA 1
ATOM 801 C C . LEU A 1 96 ? 23.198 0.452 -24.581 1.00 66.50 96 LEU A C 1
ATOM 803 O O . LEU A 1 96 ? 23.521 0.651 -25.757 1.00 66.50 96 LEU A O 1
ATOM 807 N N . PRO A 1 97 ? 21.910 0.536 -24.207 1.00 63.94 97 PRO A N 1
ATOM 808 C CA . PRO A 1 97 ? 20.831 0.884 -25.134 1.00 63.94 97 PRO A CA 1
ATOM 809 C C . PRO A 1 97 ? 21.104 2.181 -25.912 1.00 63.94 97 PRO A C 1
ATOM 811 O O . PRO A 1 97 ? 20.749 2.300 -27.088 1.00 63.94 97 PRO A O 1
ATOM 814 N N . SER A 1 98 ? 21.773 3.141 -25.266 1.00 66.00 98 SER A N 1
ATOM 815 C CA . SER A 1 98 ? 22.192 4.412 -25.854 1.00 66.00 98 SER A CA 1
ATOM 816 C C . SER A 1 98 ? 23.258 4.247 -26.947 1.00 66.00 98 SER A C 1
ATOM 818 O O . SER A 1 98 ? 23.211 4.966 -27.946 1.00 66.00 98 SER A O 1
ATOM 820 N N . GLU A 1 99 ? 24.161 3.274 -26.823 1.00 66.12 99 GLU A N 1
ATOM 821 C CA . GLU A 1 99 ? 25.183 2.937 -27.825 1.00 66.12 99 GLU A CA 1
ATOM 822 C C . GLU A 1 99 ? 24.544 2.255 -29.041 1.00 66.12 99 GLU A C 1
ATOM 824 O O . GLU A 1 99 ? 24.751 2.685 -30.178 1.00 66.12 99 GLU A O 1
ATOM 829 N N . ILE A 1 100 ? 23.640 1.298 -28.802 1.00 64.06 100 ILE A N 1
ATOM 830 C CA . ILE A 1 100 ? 22.875 0.593 -29.847 1.00 64.06 100 ILE A CA 1
ATOM 831 C C . ILE A 1 100 ? 22.025 1.572 -30.680 1.00 64.06 100 ILE A C 1
ATOM 833 O O . ILE A 1 100 ? 21.935 1.452 -31.909 1.00 64.06 100 ILE A O 1
ATOM 837 N N . ALA A 1 101 ? 21.401 2.556 -30.022 1.00 64.06 101 ALA A N 1
ATOM 838 C CA . ALA A 1 101 ? 20.592 3.581 -30.679 1.00 64.06 101 ALA A CA 1
ATOM 839 C C . ALA A 1 101 ? 21.439 4.556 -31.515 1.00 64.06 101 ALA A C 1
ATOM 841 O O . ALA A 1 101 ? 21.001 5.001 -32.579 1.00 64.06 101 ALA A O 1
ATOM 842 N N . LYS A 1 102 ? 22.650 4.879 -31.051 1.00 60.53 102 LYS A N 1
ATOM 843 C CA . LYS A 1 102 ? 23.558 5.836 -31.698 1.00 60.53 102 LYS A CA 1
ATOM 844 C C . LYS A 1 102 ? 24.265 5.229 -32.908 1.00 60.53 102 LYS A C 1
ATOM 846 O O . LYS A 1 102 ? 24.411 5.901 -33.926 1.00 60.53 102 LYS A O 1
ATOM 851 N N . GLU A 1 103 ? 24.624 3.951 -32.831 1.00 60.66 103 GLU A N 1
ATOM 852 C CA . GLU A 1 103 ? 25.293 3.229 -33.916 1.00 60.66 103 GLU A CA 1
ATOM 853 C C . GLU A 1 103 ? 24.328 2.695 -34.995 1.00 60.66 103 GLU A C 1
ATOM 855 O O . GLU A 1 103 ? 24.774 2.140 -35.995 1.00 60.66 103 GLU A O 1
ATOM 860 N N . ASN A 1 104 ? 23.004 2.887 -34.857 1.00 56.22 104 ASN A N 1
ATOM 861 C CA . ASN A 1 104 ? 21.987 2.334 -35.772 1.00 56.22 104 ASN A CA 1
ATOM 862 C C . ASN A 1 104 ? 22.144 0.810 -36.005 1.00 56.22 104 ASN A C 1
ATOM 864 O O . ASN A 1 104 ? 21.705 0.300 -37.038 1.00 56.22 104 ASN A O 1
ATOM 868 N N . ILE A 1 105 ? 22.711 0.061 -35.048 1.00 57.19 105 ILE A N 1
ATOM 869 C CA . ILE A 1 105 ? 22.963 -1.392 -35.171 1.00 57.19 105 ILE A CA 1
ATOM 870 C C . ILE A 1 105 ? 21.660 -2.152 -35.458 1.00 57.19 105 ILE A C 1
ATOM 872 O O . ILE A 1 105 ? 21.631 -3.112 -36.224 1.00 57.19 105 ILE A O 1
ATOM 876 N N . LEU A 1 106 ? 20.549 -1.665 -34.904 1.00 58.03 106 LEU A N 1
ATOM 877 C CA . LEU A 1 106 ? 19.221 -2.238 -35.109 1.00 58.03 106 LEU A CA 1
ATOM 878 C C . LEU A 1 106 ? 18.565 -1.828 -36.435 1.00 58.03 106 LEU A C 1
ATOM 880 O O . LEU A 1 106 ? 17.518 -2.363 -36.758 1.00 58.03 106 LEU A O 1
ATOM 884 N N . LYS A 1 107 ? 19.103 -0.891 -37.226 1.00 54.16 107 LYS A N 1
ATOM 885 C CA . LYS A 1 107 ? 18.508 -0.562 -38.540 1.00 54.16 107 LYS A CA 1
ATOM 886 C C . LYS A 1 107 ? 18.933 -1.521 -39.645 1.00 54.16 107 LYS A C 1
ATOM 888 O O . LYS A 1 107 ? 18.181 -1.695 -40.596 1.00 54.16 107 LYS A O 1
ATOM 893 N N . SER A 1 108 ? 20.114 -2.127 -39.546 1.00 47.78 108 SER A N 1
ATOM 894 C CA . SER A 1 108 ? 20.677 -2.949 -40.625 1.00 47.78 108 SER A CA 1
ATOM 895 C C . SER A 1 108 ? 20.171 -4.398 -40.639 1.00 47.78 108 SER A C 1
ATOM 897 O O . SER A 1 108 ? 20.392 -5.094 -41.626 1.00 47.78 108 SER A O 1
ATOM 899 N N . ARG A 1 109 ? 19.468 -4.850 -39.589 1.00 52.38 109 ARG A N 1
ATOM 900 C CA . ARG A 1 109 ? 19.033 -6.252 -39.418 1.00 52.38 109 ARG A CA 1
ATOM 901 C C . ARG A 1 109 ? 17.513 -6.448 -39.298 1.00 52.38 109 ARG A C 1
ATOM 903 O O . ARG A 1 109 ? 17.042 -7.566 -39.147 1.00 52.38 109 ARG A O 1
ATOM 910 N N . VAL A 1 110 ? 16.719 -5.379 -39.376 1.00 52.50 110 VAL A N 1
ATOM 911 C CA . VAL A 1 110 ? 15.292 -5.447 -39.032 1.00 52.50 110 VAL A CA 1
ATOM 912 C C . VAL A 1 110 ? 14.404 -5.782 -40.231 1.00 52.50 110 VAL A C 1
ATOM 914 O O . VAL A 1 110 ? 14.085 -4.936 -41.065 1.00 52.50 110 VAL A O 1
ATOM 917 N N . ILE A 1 111 ? 13.920 -7.023 -40.244 1.00 47.78 111 ILE A N 1
ATOM 918 C CA . ILE A 1 111 ? 12.642 -7.407 -40.848 1.00 47.78 111 ILE A CA 1
ATOM 919 C C . ILE A 1 111 ? 11.657 -7.489 -39.678 1.00 47.78 111 ILE A C 1
ATOM 921 O O . ILE A 1 111 ? 11.649 -8.463 -38.932 1.00 47.78 111 ILE A O 1
ATOM 925 N N . TYR A 1 112 ? 10.881 -6.426 -39.451 1.00 49.91 112 TYR A N 1
ATOM 926 C CA . TYR A 1 112 ? 9.933 -6.358 -38.336 1.00 49.91 112 TYR A CA 1
ATOM 927 C C . TYR A 1 112 ? 8.963 -7.548 -38.380 1.00 49.91 112 TYR A C 1
ATOM 929 O O . TYR A 1 112 ? 8.136 -7.634 -39.291 1.00 49.91 112 TYR A O 1
ATOM 937 N N . SER A 1 113 ? 8.985 -8.424 -37.369 1.00 51.59 113 SER A N 1
ATOM 938 C CA . SER A 1 113 ? 7.808 -9.240 -37.087 1.00 51.59 113 SER A CA 1
ATOM 939 C C . SER A 1 113 ? 6.719 -8.276 -36.615 1.00 51.59 113 SER A C 1
ATOM 941 O O . SER A 1 113 ? 6.780 -7.671 -35.546 1.00 51.59 113 SER A O 1
ATOM 943 N N . THR A 1 114 ? 5.735 -8.060 -37.480 1.00 54.09 114 THR A N 1
ATOM 944 C CA . THR A 1 114 ? 4.680 -7.044 -37.348 1.00 54.09 114 THR A CA 1
ATOM 945 C C . THR A 1 114 ? 3.903 -7.171 -36.027 1.00 54.09 114 THR A C 1
ATOM 947 O O . THR A 1 114 ? 3.317 -6.202 -35.556 1.00 54.09 114 THR A O 1
ATOM 950 N N . GLN A 1 115 ? 3.951 -8.347 -35.397 1.00 54.97 115 GLN A N 1
ATOM 951 C CA . GLN A 1 115 ? 3.313 -8.675 -34.121 1.00 54.97 115 GLN A CA 1
ATOM 952 C C . GLN A 1 115 ? 4.036 -8.097 -32.892 1.00 54.97 115 GLN A C 1
ATOM 954 O O . GLN A 1 115 ? 3.370 -7.645 -31.962 1.00 54.97 115 GLN A O 1
ATOM 959 N N . PHE A 1 116 ? 5.374 -8.048 -32.871 1.00 55.06 116 PHE A N 1
ATOM 960 C CA . PHE A 1 116 ? 6.109 -7.507 -31.716 1.00 55.06 116 PHE A CA 1
ATOM 961 C C . PHE A 1 116 ? 6.007 -5.979 -31.657 1.00 55.06 116 PHE A C 1
ATOM 963 O O . PHE A 1 116 ? 5.804 -5.397 -30.592 1.00 55.06 116 PHE A O 1
ATOM 970 N N . THR A 1 117 ? 6.052 -5.320 -32.817 1.00 55.94 117 THR A N 1
ATOM 971 C CA . THR A 1 117 ? 5.843 -3.870 -32.928 1.00 55.94 117 THR A CA 1
ATOM 972 C C . THR A 1 117 ? 4.426 -3.467 -32.526 1.00 55.94 117 THR A C 1
ATOM 974 O O . THR A 1 117 ? 4.262 -2.450 -31.861 1.00 55.94 117 THR A O 1
ATOM 977 N N . GLN A 1 118 ? 3.409 -4.275 -32.847 1.00 58.81 118 GLN A N 1
ATOM 978 C CA . GLN A 1 118 ? 2.029 -4.045 -32.398 1.00 58.81 118 GLN A CA 1
ATOM 979 C C . GLN A 1 118 ? 1.877 -4.179 -30.875 1.00 58.81 118 GLN A C 1
ATOM 981 O O . GLN A 1 118 ? 1.205 -3.352 -30.258 1.00 58.81 118 GLN A O 1
ATOM 9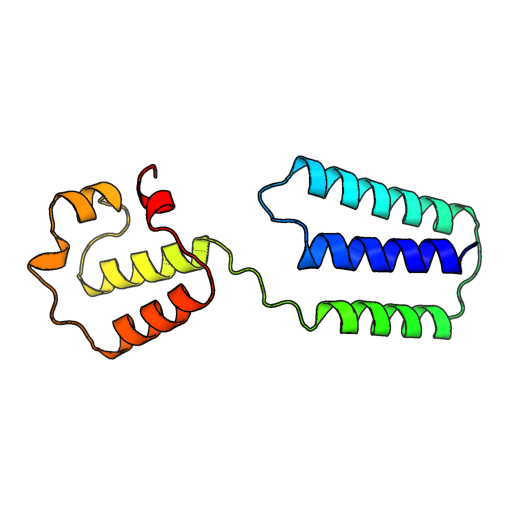86 N N . LEU A 1 119 ? 2.545 -5.160 -30.257 1.00 58.19 119 LEU A N 1
ATOM 987 C CA . LEU A 1 119 ? 2.562 -5.328 -28.801 1.00 58.19 119 LEU A CA 1
ATOM 988 C C . LEU A 1 119 ? 3.220 -4.123 -28.108 1.00 58.19 119 LEU A C 1
ATOM 990 O O . LEU A 1 119 ? 2.668 -3.574 -27.157 1.00 58.19 119 LEU A O 1
ATOM 994 N N . LEU A 1 120 ? 4.368 -3.667 -28.618 1.00 57.97 120 LEU A N 1
ATOM 995 C CA . LEU A 1 120 ? 5.075 -2.505 -28.074 1.00 57.97 120 LEU A CA 1
ATOM 996 C C . LEU A 1 120 ? 4.298 -1.196 -28.264 1.00 57.97 120 LEU A C 1
ATOM 998 O O . LEU A 1 120 ? 4.281 -0.377 -27.350 1.00 57.97 120 LEU A O 1
ATOM 1002 N N . GLN A 1 121 ? 3.626 -1.016 -29.404 1.00 58.19 121 GLN A N 1
ATOM 1003 C CA . GLN A 1 121 ? 2.758 0.137 -29.666 1.00 58.19 121 GLN A CA 1
ATOM 1004 C C . GLN A 1 121 ? 1.566 0.172 -28.696 1.00 58.19 121 GLN A C 1
ATOM 1006 O O . GLN A 1 121 ? 1.189 1.234 -28.211 1.00 58.19 121 GLN A O 1
ATOM 1011 N N . HIS A 1 122 ? 0.981 -0.988 -28.382 1.00 55.88 122 HIS A N 1
ATOM 1012 C CA . HIS A 1 122 ? -0.124 -1.077 -27.429 1.00 55.88 122 HIS A CA 1
ATOM 1013 C C . HIS A 1 122 ? 0.338 -0.807 -25.986 1.00 55.88 122 HIS A C 1
ATOM 1015 O O . HIS A 1 122 ? -0.329 -0.093 -25.237 1.00 55.88 122 HIS A O 1
ATOM 1021 N N . LEU A 1 123 ? 1.523 -1.296 -25.611 1.00 53.50 123 LEU A N 1
ATOM 1022 C CA . LEU A 1 123 ? 2.117 -1.055 -24.292 1.00 53.50 123 LEU A CA 1
ATOM 1023 C C . LEU A 1 123 ? 2.585 0.400 -24.105 1.00 53.50 123 LEU A C 1
ATOM 1025 O O . LEU A 1 123 ? 2.450 0.940 -23.008 1.00 53.50 123 LEU A O 1
ATOM 1029 N N . SER A 1 124 ? 3.068 1.065 -25.161 1.00 54.16 124 SER A N 1
ATOM 1030 C CA . SER A 1 124 ? 3.483 2.476 -25.115 1.00 54.16 124 SER A CA 1
ATOM 1031 C C . SER A 1 124 ? 2.314 3.463 -25.100 1.00 54.16 124 SER A C 1
ATOM 1033 O O . SER A 1 124 ? 2.470 4.581 -24.625 1.00 54.16 124 SER A O 1
ATOM 1035 N N . THR A 1 125 ? 1.118 3.068 -25.548 1.00 52.22 125 THR A N 1
ATOM 1036 C CA . THR A 1 125 ? -0.090 3.901 -25.394 1.00 52.22 125 THR A CA 1
ATOM 1037 C C . THR A 1 125 ? -0.641 3.936 -23.963 1.00 52.22 125 THR A C 1
ATOM 1039 O O . THR A 1 125 ? -1.402 4.839 -23.628 1.00 52.22 125 THR A O 1
ATOM 1042 N N . ILE A 1 126 ? -0.253 2.987 -23.102 1.00 50.69 126 ILE A N 1
ATOM 1043 C CA . ILE A 1 126 ? -0.775 2.841 -21.727 1.00 50.69 126 ILE A CA 1
ATOM 1044 C C . ILE A 1 126 ? 0.032 3.665 -20.707 1.00 50.69 126 ILE A C 1
ATOM 1046 O O . ILE A 1 126 ? -0.441 3.956 -19.609 1.00 50.69 126 ILE A O 1
ATOM 1050 N N . LYS A 1 127 ? 1.240 4.101 -21.063 1.00 47.19 127 LYS A N 1
ATOM 1051 C CA . LYS A 1 127 ? 2.078 4.971 -20.236 1.00 47.19 127 LYS A CA 1
ATOM 1052 C C . LYS A 1 127 ? 2.770 5.922 -21.200 1.00 47.19 127 LYS A C 1
ATOM 1054 O O . LYS A 1 127 ? 3.384 5.436 -22.140 1.00 47.19 127 LYS A O 1
ATOM 1059 N N . SER A 1 128 ? 2.664 7.239 -20.995 1.00 43.19 128 SER A N 1
ATOM 1060 C CA . SER A 1 128 ? 3.430 8.246 -21.744 1.00 43.19 128 SER A CA 1
ATOM 1061 C C . SER A 1 128 ? 4.924 8.030 -21.483 1.00 43.19 128 SER A C 1
ATOM 1063 O O . SER A 1 128 ? 5.533 8.664 -20.624 1.00 43.19 128 SER A O 1
ATOM 1065 N N . ILE A 1 129 ? 5.491 7.029 -22.145 1.00 45.47 129 ILE A N 1
ATOM 1066 C CA . ILE A 1 129 ? 6.896 6.675 -22.074 1.00 45.47 129 ILE A CA 1
ATOM 1067 C C . ILE A 1 129 ? 7.569 7.644 -23.022 1.00 45.47 129 ILE A C 1
ATOM 1069 O O . ILE A 1 129 ? 7.732 7.383 -24.214 1.00 45.47 129 ILE A O 1
ATOM 1073 N N . ASP A 1 130 ? 7.926 8.801 -22.476 1.00 40.06 130 ASP A N 1
ATOM 1074 C CA . ASP A 1 130 ? 8.937 9.619 -23.104 1.00 40.06 130 ASP A CA 1
ATOM 1075 C C . ASP A 1 130 ? 10.208 8.778 -23.178 1.00 40.06 130 ASP A C 1
ATOM 1077 O O . ASP A 1 130 ? 10.801 8.367 -22.177 1.00 40.06 130 ASP A O 1
ATOM 1081 N N . PHE A 1 131 ? 10.649 8.558 -24.411 1.00 41.50 131 PHE A N 1
ATOM 1082 C CA . PHE A 1 131 ? 11.929 7.962 -24.783 1.00 41.50 131 PHE A CA 1
ATOM 1083 C C . PHE A 1 131 ? 13.137 8.636 -24.081 1.00 41.50 131 PHE A C 1
ATOM 1085 O O . PHE A 1 131 ? 14.255 8.135 -24.151 1.00 41.50 131 PHE A O 1
ATOM 1092 N N . CYS A 1 132 ? 12.924 9.761 -23.382 1.00 37.75 132 CYS A N 1
ATOM 1093 C 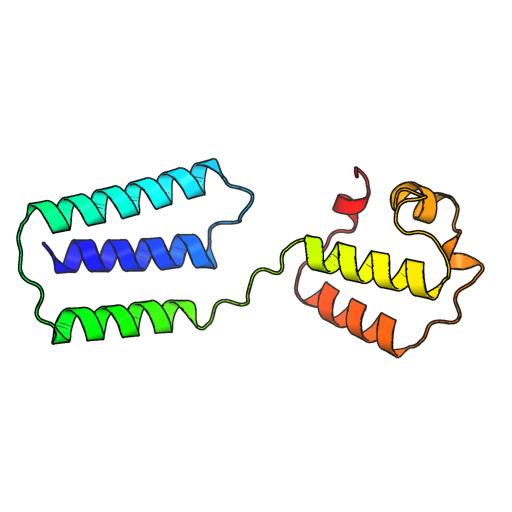CA . CYS A 1 132 ? 13.903 10.482 -22.573 1.00 37.75 132 CYS A CA 1
ATOM 1094 C C . CYS A 1 132 ? 14.541 9.659 -21.442 1.00 37.75 132 CYS A C 1
ATOM 1096 O O . CYS A 1 132 ? 15.692 9.937 -21.113 1.00 37.75 132 CYS A O 1
ATOM 1098 N N . TYR A 1 133 ? 13.873 8.649 -20.868 1.00 42.00 133 TYR A N 1
ATOM 1099 C CA . TYR A 1 133 ? 14.479 7.858 -19.780 1.00 42.00 133 TYR A CA 1
ATOM 1100 C C . TYR A 1 133 ? 15.656 6.985 -20.257 1.00 42.00 133 TYR A C 1
ATOM 1102 O O . TYR A 1 133 ? 16.615 6.784 -19.523 1.00 42.00 133 TYR A O 1
ATOM 1110 N N . TRP A 1 134 ? 15.651 6.574 -21.530 1.00 42.69 134 TRP A N 1
ATOM 1111 C CA . TRP A 1 134 ? 16.736 5.802 -22.154 1.00 42.69 134 TRP A CA 1
ATOM 1112 C C . TRP A 1 134 ? 17.943 6.654 -22.580 1.00 42.69 134 TRP A C 1
ATOM 1114 O O . TRP A 1 134 ? 18.879 6.141 -23.188 1.00 42.69 134 TRP A O 1
ATOM 1124 N N . ARG A 1 135 ? 17.930 7.971 -22.322 1.00 36.34 135 ARG A N 1
ATOM 1125 C CA . ARG A 1 135 ? 19.026 8.871 -22.716 1.00 36.34 135 ARG A CA 1
ATOM 1126 C C . ARG A 1 135 ? 20.174 8.909 -21.703 1.00 36.34 135 ARG A C 1
ATOM 1128 O O . ARG A 1 135 ? 21.275 9.282 -22.091 1.00 36.34 135 ARG A O 1
ATOM 1135 N N . ASN A 1 136 ? 19.915 8.540 -20.446 1.00 31.70 136 ASN A N 1
ATOM 1136 C CA . ASN A 1 136 ? 20.847 8.729 -19.325 1.00 31.70 136 ASN A CA 1
ATOM 1137 C C . ASN A 1 136 ? 21.190 7.443 -18.545 1.00 31.70 136 ASN A C 1
ATOM 1139 O O . ASN A 1 136 ? 21.857 7.536 -17.517 1.00 31.70 136 ASN A O 1
ATOM 1143 N N . THR A 1 137 ? 20.758 6.272 -19.016 1.00 39.25 137 THR A N 1
ATOM 1144 C CA . THR A 1 137 ? 21.208 4.954 -18.530 1.00 39.25 137 THR A CA 1
ATOM 1145 C C . THR A 1 137 ? 21.952 4.235 -19.633 1.00 39.25 137 THR A C 1
ATOM 1147 O O . THR A 1 137 ? 23.019 3.675 -19.330 1.00 39.25 137 THR A O 1
#

pLDDT: mean 73.81, std 17.18, range [31.7, 96.81]